Protein AF-A0A6P2CEF9-F1 (afdb_monomer_lite)

Sequence (74 aa):
MADSASDGPSERDELRRRVREKLLRQRDEDDRTGQSVDGTDQRMADVEIDLARLDEADEADPVIDELARKYWVP

Foldseek 3Di:
DDPPPPCDPPPLSVLLVQLLVLLVVVLVVVVVVVPPDDDDPVSNVVSVVLNVVSVPDDSPDCSSVVSCVVSVND

pLDDT: mean 81.88, std 16.46, range [42.62, 96.31]

Secondary structure (DSSP, 8-state):
-------PSPHHHHHHHHHHHHHHHHHHHHHHHT--SSS--HHHHHHHHHHHHHHH--TT-THHHHHHHHTT--

Organism: NCBI:txid38312

Structure (mmCIF, N/CA/C/O backbone):
data_AF-A0A6P2CEF9-F1
#
_entry.id   AF-A0A6P2CEF9-F1
#
loop_
_atom_site.group_PDB
_atom_site.id
_atom_site.type_symbol
_atom_site.label_atom_id
_atom_site.label_alt_id
_atom_site.label_comp_id
_atom_site.label_asym_id
_atom_site.label_entity_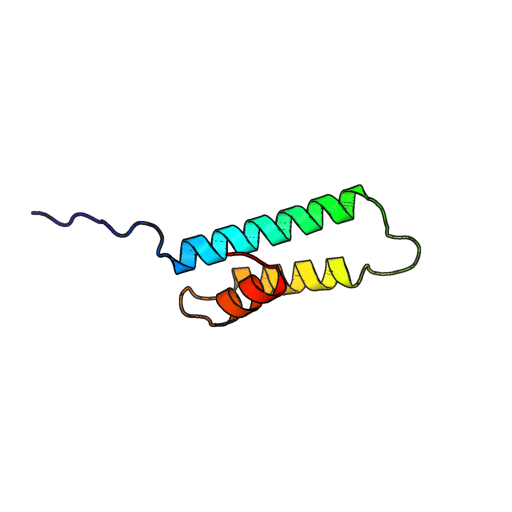id
_atom_site.label_seq_id
_atom_site.pdbx_PDB_ins_code
_atom_site.Cartn_x
_atom_site.Cartn_y
_atom_site.Cartn_z
_atom_site.occupancy
_atom_site.B_iso_or_equiv
_atom_site.auth_seq_id
_atom_site.auth_comp_id
_atom_site.auth_asym_id
_atom_site.auth_atom_id
_atom_site.pdbx_PDB_model_num
ATOM 1 N N . MET A 1 1 ? -24.483 26.237 19.405 1.00 42.62 1 MET A N 1
ATOM 2 C CA . MET A 1 1 ? -24.537 25.487 18.136 1.00 42.62 1 MET A CA 1
ATOM 3 C C . MET A 1 1 ? -23.308 24.608 18.114 1.00 42.62 1 MET A C 1
ATOM 5 O O . MET A 1 1 ? -22.221 25.109 17.870 1.00 42.62 1 MET A O 1
ATOM 9 N N . ALA A 1 2 ? -23.470 23.365 18.558 1.00 50.34 2 ALA A N 1
ATOM 10 C CA . ALA A 1 2 ? -22.424 22.359 18.526 1.00 50.34 2 ALA A CA 1
ATOM 11 C C . ALA A 1 2 ? -22.658 21.538 17.261 1.00 50.34 2 ALA A C 1
ATOM 13 O O . ALA A 1 2 ? -23.639 20.807 17.196 1.00 50.34 2 ALA A O 1
ATOM 14 N N . ASP A 1 3 ? -21.7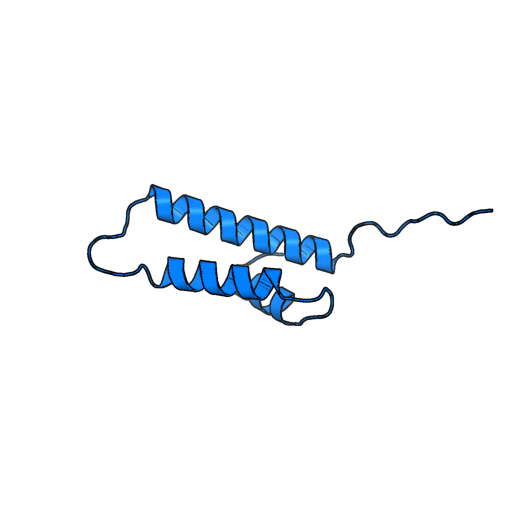95 21.722 16.273 1.00 44.47 3 ASP A N 1
ATOM 15 C CA . ASP A 1 3 ? -21.565 20.732 15.229 1.00 44.47 3 ASP A CA 1
ATOM 16 C C . ASP A 1 3 ? -20.052 20.520 15.226 1.00 44.47 3 ASP A C 1
ATOM 18 O O . ASP A 1 3 ? -19.275 21.193 14.549 1.00 44.47 3 ASP A O 1
ATOM 22 N N . SER A 1 4 ? -19.615 19.729 16.203 1.00 48.34 4 SER A N 1
ATOM 23 C CA . SER A 1 4 ? -18.252 19.238 16.249 1.00 48.34 4 SER A CA 1
ATOM 24 C C . SER A 1 4 ? -18.129 18.252 15.101 1.00 48.34 4 SER A C 1
ATOM 26 O O . SER A 1 4 ? -18.572 17.115 15.230 1.00 48.34 4 SER A O 1
ATOM 28 N N . ALA A 1 5 ? -17.528 18.698 14.000 1.00 58.09 5 ALA A N 1
ATOM 29 C CA . ALA A 1 5 ? -16.902 17.832 13.014 1.00 58.09 5 ALA A CA 1
ATOM 30 C C . ALA A 1 5 ? -15.828 16.995 13.729 1.00 58.09 5 ALA A C 1
ATOM 32 O O . ALA A 1 5 ? -14.652 17.345 13.775 1.00 58.09 5 ALA A O 1
ATOM 33 N N . SER A 1 6 ? -16.270 15.929 14.384 1.00 52.66 6 SER A N 1
ATOM 34 C CA . SER A 1 6 ? -15.437 14.835 14.856 1.00 52.66 6 SER A CA 1
ATOM 35 C C . SER A 1 6 ? -15.566 13.705 13.849 1.00 52.66 6 SER A C 1
ATOM 37 O O . SER A 1 6 ? -15.941 12.599 14.211 1.00 52.66 6 SER A O 1
ATOM 39 N N . ASP A 1 7 ? -15.287 14.004 12.588 1.00 58.03 7 ASP A N 1
ATOM 40 C CA . ASP A 1 7 ? -15.054 12.981 11.580 1.00 58.03 7 ASP A CA 1
ATOM 41 C C . ASP A 1 7 ? -13.575 13.116 11.217 1.00 58.03 7 ASP A C 1
ATOM 43 O O . ASP A 1 7 ? -13.174 13.841 10.307 1.00 58.03 7 ASP A O 1
ATOM 47 N N . GLY A 1 8 ? -12.726 12.555 12.085 1.00 61.19 8 GLY A N 1
ATOM 48 C CA . GLY A 1 8 ? -11.354 12.253 11.687 1.00 61.19 8 GLY A CA 1
ATOM 49 C C . GLY A 1 8 ? -11.388 11.291 10.496 1.00 61.19 8 GLY A C 1
ATOM 50 O O . GLY A 1 8 ? -12.428 10.673 10.277 1.00 61.19 8 GLY A O 1
ATOM 51 N N . PRO A 1 9 ? -10.292 11.161 9.726 1.00 68.38 9 PRO A N 1
ATOM 52 C CA . PRO A 1 9 ? -10.260 10.213 8.616 1.00 68.38 9 PRO A CA 1
ATOM 53 C C . PRO A 1 9 ? -10.748 8.853 9.113 1.00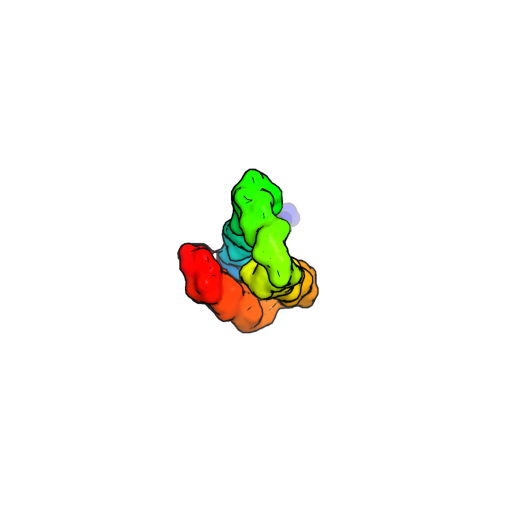 68.38 9 PRO A C 1
ATOM 55 O O . PRO A 1 9 ? -10.263 8.359 10.134 1.00 68.38 9 PRO A O 1
ATOM 58 N N . SER A 1 10 ? -11.738 8.291 8.429 1.00 81.25 10 SER A N 1
ATOM 59 C CA . SER A 1 10 ? -12.323 7.007 8.786 1.00 81.25 10 SER A CA 1
ATOM 60 C C . SER A 1 10 ? -11.233 5.939 8.866 1.00 81.25 10 SER A C 1
ATOM 62 O O . SER A 1 10 ? -10.218 6.023 8.171 1.00 81.25 10 SER A O 1
ATOM 64 N N . GLU A 1 11 ? -11.451 4.864 9.626 1.00 86.44 11 GLU A N 1
ATOM 65 C CA . GLU A 1 11 ? -10.507 3.729 9.682 1.00 86.44 11 GLU A CA 1
ATOM 66 C C . GLU A 1 11 ? -10.139 3.207 8.275 1.00 86.44 11 GLU A C 1
ATOM 68 O O . GLU A 1 11 ? -9.017 2.761 8.019 1.00 86.44 11 GLU A O 1
ATOM 73 N N . ARG A 1 12 ? -11.084 3.324 7.336 1.00 90.19 12 ARG A N 1
ATOM 74 C CA . ARG A 1 12 ? -10.936 2.985 5.917 1.00 90.19 12 ARG A CA 1
ATOM 75 C C . ARG A 1 12 ? -10.025 3.955 5.165 1.00 90.19 12 ARG A C 1
ATOM 77 O O . ARG A 1 12 ? -9.168 3.499 4.409 1.00 90.19 12 ARG A O 1
ATOM 84 N N . ASP A 1 13 ? -10.138 5.258 5.408 1.00 89.81 13 ASP A N 1
ATOM 85 C CA . ASP A 1 13 ? -9.224 6.259 4.849 1.00 89.81 13 ASP A CA 1
ATOM 86 C C . ASP A 1 13 ? -7.805 6.091 5.393 1.00 89.81 13 ASP A C 1
ATOM 88 O O . ASP A 1 13 ? -6.823 6.205 4.653 1.00 89.81 13 ASP A O 1
ATOM 92 N N . GLU A 1 14 ? -7.670 5.750 6.675 1.00 92.25 14 GLU A N 1
ATOM 93 C CA . GLU A 1 14 ? -6.371 5.441 7.270 1.00 92.25 14 GLU A CA 1
ATOM 94 C C . GLU A 1 14 ? -5.755 4.170 6.673 1.00 92.25 14 GLU A C 1
ATOM 96 O O . GLU A 1 14 ? -4.552 4.134 6.393 1.00 92.25 14 GLU A O 1
ATOM 101 N N . LEU A 1 15 ? -6.559 3.128 6.438 1.00 94.12 15 LEU A N 1
ATOM 102 C CA . LEU A 1 15 ? -6.119 1.916 5.746 1.00 94.12 15 LEU A CA 1
ATOM 103 C C . LEU A 1 15 ? -5.678 2.232 4.313 1.00 94.12 15 LEU A C 1
ATOM 105 O O . LEU A 1 15 ? -4.546 1.919 3.942 1.00 94.12 15 LEU A O 1
ATOM 109 N N . ARG A 1 16 ? -6.510 2.937 3.539 1.00 93.31 16 ARG A N 1
ATOM 110 C CA . ARG A 1 16 ? -6.186 3.390 2.178 1.00 93.31 16 ARG A CA 1
ATOM 111 C C . ARG A 1 16 ? -4.877 4.172 2.151 1.00 93.31 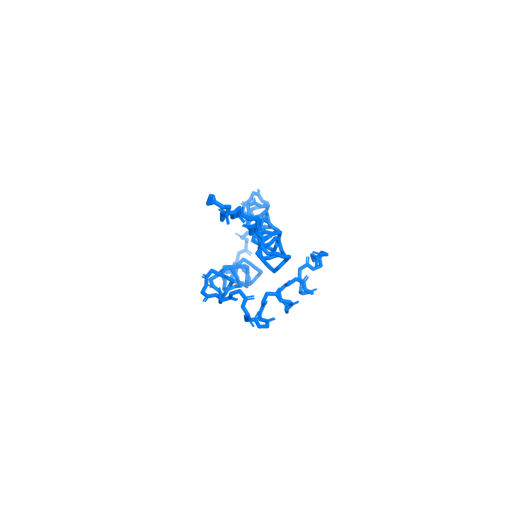16 ARG A C 1
ATOM 113 O O . ARG A 1 16 ? -4.017 3.905 1.312 1.00 93.31 16 ARG A O 1
ATOM 120 N N . ARG A 1 17 ? -4.678 5.094 3.097 1.00 94.81 17 ARG A N 1
ATOM 121 C CA . ARG A 1 17 ? -3.439 5.875 3.209 1.00 94.81 17 ARG A CA 1
ATOM 122 C C . ARG A 1 17 ? -2.223 4.983 3.442 1.00 94.81 17 ARG A C 1
ATOM 124 O O . ARG A 1 17 ? -1.208 5.164 2.771 1.00 94.81 17 ARG A O 1
ATOM 131 N N . ARG A 1 18 ? -2.319 4.019 4.363 1.00 95.50 18 ARG A N 1
ATOM 132 C CA . ARG A 1 18 ? -1.232 3.070 4.662 1.00 95.50 18 ARG A CA 1
ATOM 133 C C . ARG A 1 18 ? -0.902 2.185 3.456 1.00 95.50 18 ARG A C 1
ATOM 135 O O . ARG A 1 18 ? 0.276 1.979 3.164 1.00 95.50 18 ARG A O 1
ATOM 142 N N . VAL A 1 19 ? -1.915 1.721 2.720 1.00 95.81 19 VAL A N 1
ATOM 143 C CA . VAL A 1 19 ? -1.730 0.956 1.473 1.00 95.81 19 VAL A CA 1
ATOM 144 C C . VAL A 1 19 ? -1.025 1.800 0.415 1.00 95.81 19 VAL A C 1
ATOM 146 O O . VAL A 1 19 ? -0.035 1.355 -0.167 1.00 95.81 19 VAL A O 1
ATOM 149 N N . ARG A 1 20 ? -1.465 3.046 0.218 1.00 95.38 20 ARG A N 1
ATOM 150 C CA . ARG A 1 20 ? -0.857 3.977 -0.741 1.00 95.38 20 ARG A CA 1
ATOM 151 C C . ARG A 1 20 ? 0.610 4.249 -0.423 1.00 95.38 20 ARG A C 1
ATOM 153 O O . ARG A 1 20 ? 1.456 4.177 -1.308 1.00 95.38 20 ARG A O 1
ATOM 160 N N . GLU A 1 21 ? 0.926 4.513 0.844 1.00 95.56 21 GLU A N 1
ATOM 161 C CA . GLU A 1 21 ? 2.305 4.729 1.298 1.00 95.56 21 GLU A CA 1
ATOM 162 C C . GLU A 1 21 ? 3.188 3.502 1.024 1.00 95.56 21 GLU A C 1
ATOM 164 O O . GLU A 1 21 ? 4.311 3.634 0.536 1.00 95.56 21 GLU A O 1
ATOM 169 N N . LYS A 1 22 ? 2.668 2.296 1.278 1.00 94.50 22 LYS A N 1
ATOM 170 C CA . LYS A 1 22 ? 3.380 1.036 1.031 1.00 94.50 22 LYS A CA 1
ATOM 171 C C . LYS A 1 22 ? 3.660 0.793 -0.455 1.00 94.50 22 LYS A C 1
ATOM 173 O O . LYS A 1 22 ? 4.742 0.306 -0.790 1.00 94.50 22 LYS A O 1
ATOM 178 N N . LEU A 1 23 ? 2.703 1.099 -1.325 1.00 92.81 23 LEU A N 1
ATOM 179 C CA . LEU A 1 23 ? 2.848 0.979 -2.777 1.00 92.81 23 LEU A CA 1
ATOM 180 C C . LEU A 1 23 ? 3.876 1.974 -3.328 1.00 92.81 23 LEU A C 1
ATOM 182 O O . LEU A 1 23 ? 4.791 1.575 -4.042 1.00 92.81 23 LEU A O 1
ATOM 186 N N . LEU A 1 24 ? 3.782 3.246 -2.924 1.00 92.88 24 LEU A N 1
ATOM 187 C CA . LEU A 1 24 ? 4.742 4.283 -3.319 1.00 92.88 24 LEU A CA 1
ATOM 188 C C . LEU A 1 24 ? 6.164 3.946 -2.862 1.00 92.88 24 LEU A C 1
ATOM 190 O O . LEU A 1 24 ? 7.108 4.111 -3.628 1.00 92.88 24 LEU A O 1
ATOM 194 N N . ARG A 1 25 ? 6.317 3.415 -1.641 1.00 90.06 25 ARG A N 1
ATOM 195 C CA . ARG A 1 25 ? 7.623 2.976 -1.139 1.00 90.06 25 ARG A CA 1
ATOM 196 C C . ARG A 1 25 ? 8.227 1.878 -2.012 1.00 90.06 25 ARG A C 1
ATOM 198 O O . ARG A 1 25 ? 9.382 2.006 -2.389 1.00 90.06 25 ARG A O 1
ATOM 205 N N . GLN A 1 26 ? 7.448 0.846 -2.349 1.00 88.19 26 GLN A N 1
ATOM 206 C CA . GLN A 1 26 ? 7.919 -0.253 -3.199 1.00 88.19 26 GLN A CA 1
ATOM 207 C C . GLN A 1 26 ? 8.327 0.240 -4.582 1.00 88.19 26 GLN A C 1
ATOM 209 O O . GLN A 1 26 ? 9.405 -0.108 -5.043 1.00 88.19 26 GLN A O 1
ATOM 214 N N . ARG A 1 27 ? 7.522 1.116 -5.192 1.00 86.25 27 ARG A N 1
ATOM 215 C CA . ARG A 1 27 ? 7.868 1.746 -6.469 1.00 86.25 27 ARG A CA 1
ATOM 216 C C . ARG A 1 27 ? 9.213 2.471 -6.396 1.00 86.25 27 ARG A C 1
ATOM 218 O O . ARG A 1 27 ? 10.061 2.282 -7.258 1.00 86.25 27 ARG A O 1
ATOM 225 N N . ASP A 1 28 ? 9.416 3.290 -5.365 1.00 84.88 28 ASP A N 1
ATOM 226 C CA . ASP A 1 28 ? 10.653 4.062 -5.210 1.00 84.88 28 ASP A CA 1
ATOM 227 C C . ASP A 1 28 ? 11.860 3.167 -4.831 1.00 84.88 28 ASP A C 1
ATOM 229 O O . ASP A 1 28 ? 13.006 3.504 -5.134 1.00 84.88 28 ASP A O 1
ATOM 233 N N . GLU A 1 29 ? 11.637 2.037 -4.150 1.00 81.00 29 GLU A N 1
ATOM 234 C CA . GLU A 1 29 ? 12.659 1.025 -3.829 1.00 81.00 29 GLU A CA 1
ATOM 235 C C . GLU A 1 29 ? 13.083 0.223 -5.073 1.00 81.00 29 GLU A C 1
ATOM 237 O O . GLU A 1 29 ? 14.281 0.018 -5.303 1.00 81.00 29 GLU A O 1
ATOM 242 N N . ASP A 1 30 ? 12.120 -0.177 -5.898 1.00 71.81 30 ASP A N 1
ATOM 243 C CA . ASP A 1 30 ? 12.338 -0.924 -7.138 1.00 71.81 30 ASP A CA 1
ATOM 244 C C . ASP A 1 30 ? 12.978 -0.029 -8.223 1.00 71.81 30 ASP A C 1
ATOM 246 O O . ASP A 1 30 ? 13.905 -0.461 -8.912 1.00 71.81 30 ASP A O 1
ATOM 250 N N . ASP A 1 31 ? 12.615 1.260 -8.289 1.00 66.31 31 ASP A N 1
ATOM 251 C CA . ASP A 1 31 ? 13.273 2.256 -9.157 1.00 66.31 31 ASP A CA 1
ATOM 252 C C . ASP A 1 31 ? 14.760 2.445 -8.790 1.00 66.31 31 ASP A C 1
ATOM 254 O O . ASP A 1 31 ? 15.639 2.490 -9.655 1.00 66.31 31 ASP A O 1
ATOM 258 N N . ARG A 1 32 ? 15.084 2.457 -7.488 1.00 65.00 32 ARG A N 1
ATOM 259 C CA . ARG A 1 32 ? 16.470 2.606 -6.998 1.00 65.00 32 ARG A CA 1
ATOM 260 C C . ARG A 1 32 ? 17.342 1.382 -7.210 1.00 65.00 32 ARG A C 1
ATOM 262 O O . ARG A 1 32 ? 18.560 1.527 -7.327 1.00 65.00 32 ARG A O 1
ATOM 269 N N . THR A 1 33 ? 16.762 0.187 -7.179 1.00 61.03 33 THR A N 1
ATOM 270 C CA . THR A 1 33 ? 17.533 -1.052 -7.348 1.00 61.03 33 THR A CA 1
ATOM 271 C C . THR A 1 33 ? 17.865 -1.337 -8.808 1.00 61.03 33 THR A C 1
ATOM 273 O O . THR A 1 33 ? 18.695 -2.210 -9.067 1.00 61.03 33 THR A O 1
ATOM 276 N N . GLY A 1 34 ? 17.310 -0.563 -9.753 1.00 56.50 34 GLY A N 1
ATOM 277 C CA . GLY A 1 34 ? 17.710 -0.586 -11.159 1.00 56.50 34 GLY A CA 1
ATOM 278 C C . GLY A 1 34 ? 17.595 -1.972 -11.789 1.00 56.50 34 GLY A C 1
ATOM 279 O O . GLY A 1 34 ? 18.326 -2.271 -12.732 1.00 56.50 34 GLY A O 1
ATOM 280 N N . GLN A 1 35 ? 16.710 -2.830 -11.267 1.00 55.53 35 GLN A N 1
ATOM 281 C CA . GLN A 1 35 ? 16.542 -4.213 -11.720 1.00 55.53 35 GLN A CA 1
ATOM 282 C C . GLN A 1 35 ? 15.881 -4.326 -13.101 1.00 55.53 35 GLN A C 1
ATOM 284 O O . GLN A 1 35 ? 15.467 -5.410 -13.480 1.00 55.53 35 GLN A O 1
ATOM 289 N N . SER A 1 36 ? 15.865 -3.278 -13.926 1.00 54.88 36 SER A N 1
ATOM 290 C CA . SER A 1 36 ? 15.425 -3.412 -15.313 1.00 54.88 36 SER A CA 1
ATOM 291 C C . SER A 1 36 ? 16.600 -3.818 -16.204 1.00 54.88 36 SER A C 1
ATOM 293 O O . SER A 1 36 ? 17.175 -3.025 -16.950 1.00 54.88 36 SER A O 1
ATOM 295 N N . VAL A 1 37 ? 16.980 -5.092 -16.102 1.00 53.31 37 VAL A N 1
ATOM 296 C CA . VAL A 1 37 ? 17.722 -5.790 -17.153 1.00 53.31 37 VAL A CA 1
ATOM 297 C C . VAL A 1 37 ? 16.718 -6.676 -17.894 1.00 53.31 37 VAL A C 1
ATOM 299 O O . VAL A 1 37 ? 16.346 -7.743 -17.424 1.00 53.31 37 VAL A O 1
ATOM 302 N N . ASP A 1 38 ? 16.263 -6.209 -19.058 1.00 53.34 38 ASP A N 1
ATOM 303 C CA . ASP A 1 38 ? 15.540 -7.001 -20.073 1.00 53.34 38 ASP A CA 1
ATOM 304 C C . ASP A 1 38 ? 14.014 -7.229 -19.938 1.00 53.34 38 ASP A C 1
ATOM 306 O O . ASP A 1 38 ? 13.458 -8.138 -20.556 1.00 53.34 38 ASP A O 1
ATOM 310 N N . GLY A 1 39 ? 13.272 -6.378 -19.227 1.00 54.22 39 GLY A N 1
ATOM 311 C CA . GLY A 1 39 ? 11.808 -6.439 -19.294 1.00 54.22 39 GLY A CA 1
ATOM 312 C C . GLY A 1 39 ? 11.114 -5.347 -18.502 1.00 54.22 39 GLY A C 1
ATOM 313 O O . GLY A 1 39 ? 11.648 -4.867 -17.505 1.00 54.22 39 GLY A O 1
ATOM 314 N N . THR A 1 40 ? 9.914 -4.956 -18.940 1.00 57.53 40 THR A N 1
ATOM 315 C CA . THR A 1 40 ? 8.963 -4.244 -18.079 1.00 57.53 40 THR A CA 1
ATOM 316 C C . THR A 1 40 ? 8.856 -5.040 -16.787 1.00 57.53 40 THR A C 1
ATOM 318 O O . THR A 1 40 ? 8.366 -6.168 -16.814 1.00 57.53 40 THR A O 1
ATOM 321 N N . ASP A 1 41 ? 9.372 -4.496 -15.685 1.00 71.19 41 ASP A N 1
ATOM 322 C CA . ASP A 1 41 ? 9.312 -5.167 -14.394 1.00 71.19 41 ASP A CA 1
ATOM 323 C C . ASP A 1 41 ? 7.836 -5.381 -14.064 1.00 71.19 41 ASP A C 1
ATOM 325 O O . ASP A 1 41 ? 7.115 -4.437 -13.741 1.00 71.19 41 ASP A O 1
ATOM 329 N N . GLN A 1 42 ? 7.357 -6.621 -14.203 1.00 79.50 42 GLN A N 1
ATOM 330 C CA . GLN A 1 42 ? 5.944 -6.954 -14.007 1.00 79.50 42 GLN A CA 1
ATOM 331 C C . GLN A 1 42 ? 5.470 -6.489 -12.625 1.00 79.50 42 GLN A C 1
ATOM 333 O O . GLN A 1 42 ? 4.334 -6.061 -12.476 1.00 79.50 42 GLN A O 1
ATOM 338 N N . ARG A 1 43 ? 6.370 -6.491 -11.634 1.00 78.88 43 ARG A N 1
ATOM 339 C CA . ARG A 1 43 ? 6.101 -5.973 -10.289 1.00 78.88 43 ARG A CA 1
ATOM 340 C C . ARG A 1 43 ? 5.842 -4.468 -10.272 1.00 78.88 43 ARG A C 1
ATOM 342 O O . ARG A 1 43 ? 4.900 -4.042 -9.618 1.00 78.88 43 ARG A O 1
ATOM 349 N N . MET A 1 44 ? 6.619 -3.684 -11.018 1.00 82.62 44 MET A N 1
ATOM 350 C CA . MET A 1 44 ? 6.402 -2.240 -11.151 1.00 82.62 44 MET A CA 1
ATOM 351 C C . MET A 1 44 ? 5.075 -1.949 -11.852 1.00 82.62 44 MET A C 1
ATOM 353 O O . MET A 1 44 ? 4.308 -1.108 -11.393 1.00 82.62 44 MET A O 1
ATOM 357 N N . ALA A 1 45 ? 4.768 -2.689 -12.921 1.00 86.12 45 ALA A N 1
ATOM 358 C CA . ALA A 1 45 ? 3.480 -2.575 -13.601 1.00 86.12 45 ALA A CA 1
ATOM 359 C C . ALA A 1 45 ? 2.305 -2.923 -12.668 1.00 86.12 45 ALA A C 1
ATOM 361 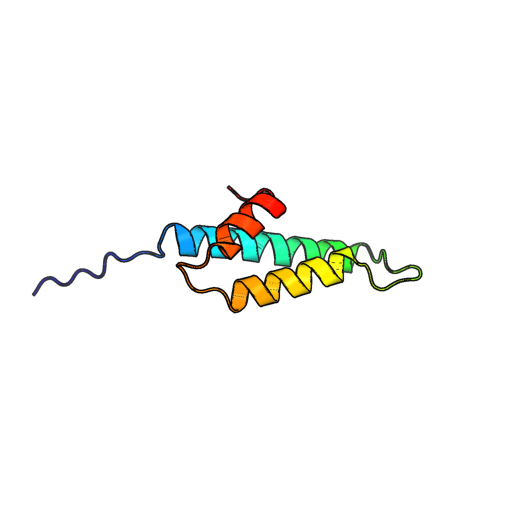O O . ALA A 1 45 ? 1.310 -2.202 -12.645 1.00 86.12 45 ALA A O 1
ATOM 362 N N . ASP A 1 46 ? 2.435 -3.978 -11.860 1.00 89.50 46 ASP A N 1
ATOM 363 C CA . ASP A 1 46 ? 1.414 -4.378 -10.888 1.00 89.50 46 ASP A CA 1
ATOM 364 C C . ASP A 1 46 ? 1.213 -3.310 -9.796 1.00 89.50 46 ASP A C 1
ATOM 366 O O . ASP A 1 46 ? 0.073 -3.014 -9.438 1.00 89.50 46 ASP A O 1
ATOM 370 N N . VAL A 1 47 ? 2.297 -2.701 -9.298 1.00 91.06 47 VAL A N 1
ATOM 371 C CA . VAL A 1 47 ? 2.248 -1.620 -8.297 1.00 91.06 47 VAL A CA 1
ATOM 372 C C . VAL A 1 47 ? 1.557 -0.374 -8.854 1.00 91.06 47 VAL A C 1
ATOM 374 O O . VAL A 1 47 ? 0.714 0.203 -8.169 1.00 91.06 47 VAL A O 1
ATOM 377 N N . GLU A 1 48 ? 1.859 0.025 -10.091 1.00 91.12 48 GLU A N 1
ATOM 378 C CA . GLU A 1 48 ? 1.214 1.170 -10.751 1.00 91.12 48 GLU A CA 1
ATOM 379 C C . GLU A 1 48 ? -0.281 0.922 -11.008 1.00 91.12 48 GLU A C 1
ATOM 381 O O . GLU A 1 48 ? -1.112 1.792 -10.743 1.00 91.12 48 GLU A O 1
ATOM 386 N N . ILE A 1 49 ? -0.649 -0.284 -11.461 1.00 93.94 49 ILE A N 1
ATOM 387 C CA . ILE A 1 49 ? -2.056 -0.673 -11.654 1.00 93.94 49 ILE A CA 1
ATOM 388 C C . ILE A 1 49 ? -2.807 -0.642 -10.321 1.00 93.94 49 ILE A C 1
ATOM 390 O O . ILE A 1 49 ? -3.916 -0.114 -10.245 1.00 93.94 49 ILE A O 1
ATOM 394 N N . ASP A 1 50 ? -2.219 -1.190 -9.263 1.00 95.62 50 ASP A N 1
ATOM 395 C CA . ASP A 1 50 ? -2.849 -1.215 -7.946 1.00 95.62 50 ASP A CA 1
ATOM 396 C C . ASP A 1 50 ? -2.957 0.184 -7.326 1.00 95.62 50 ASP A C 1
ATOM 398 O O . ASP A 1 50 ? -3.962 0.477 -6.680 1.00 95.62 50 ASP A O 1
ATOM 402 N N . LEU A 1 51 ? -1.975 1.065 -7.553 1.00 95.00 51 LEU A N 1
ATOM 403 C CA . LEU A 1 51 ? -2.050 2.477 -7.166 1.00 95.00 51 LEU A CA 1
ATOM 404 C C . LEU A 1 51 ? -3.206 3.186 -7.869 1.00 95.00 51 LEU A C 1
ATOM 406 O O . LEU A 1 51 ? -3.977 3.873 -7.205 1.00 95.00 51 LEU A O 1
ATOM 410 N N . ALA A 1 52 ? -3.361 2.987 -9.181 1.00 95.12 52 ALA A N 1
ATOM 411 C CA . ALA A 1 52 ? -4.474 3.560 -9.933 1.00 95.12 52 ALA A CA 1
ATOM 412 C C . ALA A 1 52 ? -5.827 3.050 -9.410 1.00 95.12 52 ALA A C 1
ATOM 414 O O . ALA A 1 52 ? -6.721 3.848 -9.135 1.00 95.12 52 ALA A O 1
ATOM 415 N N . ARG A 1 53 ? -5.953 1.737 -9.168 1.00 96.31 53 ARG A N 1
ATOM 416 C CA . ARG A 1 53 ? -7.169 1.147 -8.579 1.00 96.31 53 ARG A CA 1
ATOM 417 C C . ARG A 1 53 ? -7.461 1.702 -7.186 1.00 96.31 53 ARG A C 1
ATOM 419 O O . ARG A 1 53 ? -8.618 1.941 -6.868 1.00 96.31 53 ARG A O 1
ATOM 426 N N . LEU A 1 54 ? -6.434 1.922 -6.366 1.00 94.94 54 LEU A N 1
ATOM 427 C CA . LEU A 1 54 ? -6.583 2.507 -5.034 1.00 94.94 54 LEU A CA 1
ATOM 428 C C . LEU A 1 54 ? -6.956 3.994 -5.083 1.00 94.94 54 LEU A C 1
ATOM 430 O O . LEU A 1 54 ? -7.684 4.460 -4.211 1.00 94.94 54 LEU A O 1
ATOM 434 N N . ASP A 1 55 ? -6.454 4.755 -6.056 1.00 93.38 55 ASP A N 1
ATOM 435 C CA . ASP A 1 55 ? -6.769 6.178 -6.227 1.00 93.38 55 ASP A CA 1
ATOM 436 C C . ASP A 1 55 ? -8.197 6.377 -6.794 1.00 93.38 55 ASP A C 1
ATOM 438 O O . ASP A 1 55 ? -8.870 7.334 -6.411 1.00 93.38 55 ASP A O 1
ATOM 442 N N . GLU A 1 56 ? -8.706 5.436 -7.595 1.00 94.69 56 GLU A N 1
ATOM 443 C CA . GLU A 1 56 ? -10.098 5.416 -8.085 1.00 94.69 56 GLU A CA 1
ATOM 444 C C . GLU A 1 56 ? -11.111 4.856 -7.069 1.00 94.69 56 GLU A C 1
ATOM 446 O O . GLU A 1 56 ? -12.306 5.113 -7.192 1.00 94.69 56 GLU A O 1
ATOM 451 N N . ALA A 1 57 ? -10.647 4.109 -6.065 1.00 93.19 57 ALA A N 1
ATOM 452 C CA . ALA A 1 57 ? -11.497 3.481 -5.060 1.00 93.19 57 ALA A CA 1
ATOM 453 C C . ALA A 1 57 ? -12.230 4.499 -4.175 1.00 93.19 57 ALA A C 1
ATOM 455 O O . ALA A 1 57 ? -11.623 5.422 -3.615 1.00 93.19 57 ALA A O 1
ATOM 456 N N . ASP A 1 58 ? -13.520 4.258 -3.957 1.00 92.56 58 ASP A N 1
ATOM 457 C CA . ASP A 1 58 ? -14.286 4.923 -2.909 1.00 92.56 58 ASP A CA 1
ATOM 458 C C . ASP A 1 58 ? -13.956 4.346 -1.526 1.00 92.56 58 ASP A C 1
ATOM 460 O O . ASP A 1 58 ? -13.503 3.209 -1.374 1.00 92.56 58 ASP A O 1
ATOM 464 N N . GLU A 1 59 ? -14.268 5.108 -0.479 1.00 87.00 59 GLU A N 1
ATOM 465 C CA . GLU A 1 59 ? -14.071 4.694 0.914 1.00 87.00 59 GLU A CA 1
ATOM 466 C C . GLU A 1 59 ? -14.841 3.415 1.276 1.00 87.00 59 GLU A C 1
ATOM 468 O O . GLU A 1 59 ? -14.494 2.767 2.251 1.00 87.00 59 GLU A O 1
ATOM 473 N N . ALA A 1 60 ? -15.854 3.000 0.505 1.00 89.00 60 ALA A N 1
ATOM 474 C CA . ALA A 1 60 ? -16.636 1.765 0.687 1.00 89.00 60 ALA A CA 1
ATOM 475 C C . ALA A 1 60 ? -16.232 0.620 -0.275 1.00 89.00 60 ALA A C 1
ATOM 477 O O . ALA A 1 60 ? -16.783 -0.478 -0.199 1.00 89.00 60 ALA A O 1
ATOM 478 N N . ASP A 1 61 ? -15.214 0.830 -1.117 1.00 94.56 61 ASP A N 1
ATOM 479 C CA . ASP A 1 61 ? -14.738 -0.166 -2.075 1.00 94.56 61 ASP A CA 1
ATOM 480 C C . ASP A 1 61 ? -13.963 -1.330 -1.405 1.00 94.56 61 ASP A C 1
ATOM 482 O O . ASP A 1 61 ? -13.043 -1.091 -0.608 1.00 94.56 61 ASP A O 1
ATOM 486 N N . PRO A 1 62 ? -14.297 -2.603 -1.689 1.00 94.88 62 PRO A N 1
ATOM 487 C CA . PRO A 1 62 ? -13.557 -3.756 -1.170 1.00 94.88 62 PRO A CA 1
ATOM 488 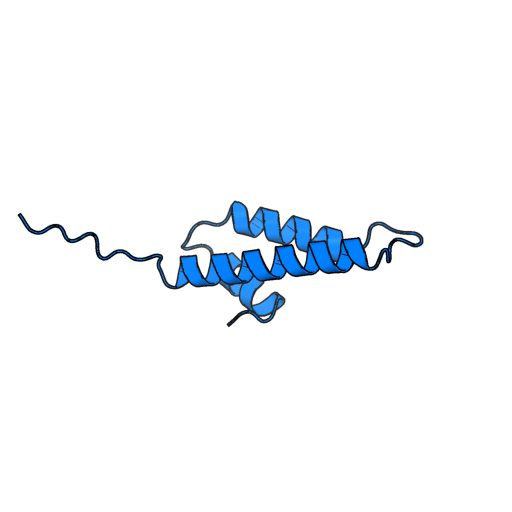C C . PRO A 1 62 ? -12.094 -3.819 -1.638 1.00 94.88 62 PRO A C 1
ATOM 490 O O . PRO A 1 62 ? -11.284 -4.485 -0.991 1.00 94.88 62 PRO A O 1
ATOM 493 N N . VAL A 1 63 ? -11.720 -3.114 -2.711 1.00 95.75 63 VAL A N 1
ATOM 494 C CA . VAL A 1 63 ? -10.349 -3.105 -3.239 1.00 95.75 63 VAL A CA 1
ATOM 495 C C . VAL A 1 63 ? -9.333 -2.605 -2.209 1.00 95.75 63 VAL A C 1
ATOM 497 O O . VAL A 1 63 ? -8.196 -3.069 -2.207 1.00 95.75 63 VAL A O 1
ATOM 500 N N . ILE A 1 64 ? -9.733 -1.725 -1.281 1.00 94.94 64 ILE A N 1
ATOM 501 C CA . ILE A 1 64 ? -8.859 -1.245 -0.198 1.00 94.94 64 ILE A CA 1
ATOM 502 C C . ILE A 1 64 ? -8.412 -2.424 0.683 1.00 94.94 64 ILE A C 1
ATOM 504 O O . ILE A 1 64 ? -7.224 -2.558 0.975 1.00 94.94 64 ILE A O 1
ATOM 508 N N . ASP A 1 65 ? -9.336 -3.319 1.047 1.00 94.94 65 ASP A N 1
ATOM 509 C CA . ASP A 1 65 ? -9.048 -4.502 1.869 1.00 94.94 65 ASP A CA 1
ATOM 510 C C . ASP A 1 65 ? -8.279 -5.576 1.087 1.00 94.94 65 ASP A C 1
ATOM 512 O O . ASP A 1 65 ? -7.402 -6.257 1.629 1.00 94.94 65 ASP A O 1
ATOM 516 N N . GLU A 1 66 ? -8.590 -5.734 -0.203 1.00 95.94 66 GLU A N 1
ATOM 517 C CA . GLU A 1 66 ? -7.865 -6.644 -1.095 1.00 95.94 66 GLU A CA 1
ATOM 518 C C . GLU A 1 66 ? -6.398 -6.232 -1.235 1.00 95.94 66 GLU A C 1
ATOM 520 O O . GLU A 1 66 ? -5.501 -7.067 -1.076 1.00 95.94 66 GLU A O 1
ATOM 525 N N . LEU A 1 67 ? -6.147 -4.943 -1.477 1.00 96.19 67 LEU A N 1
ATOM 526 C CA . LEU A 1 67 ? -4.804 -4.389 -1.600 1.00 96.19 67 LEU A CA 1
ATOM 527 C C . LEU A 1 67 ? -4.074 -4.393 -0.256 1.00 96.19 67 LEU A C 1
ATOM 529 O O . LEU A 1 67 ? -2.900 -4.762 -0.211 1.00 96.19 67 LEU A O 1
ATOM 533 N N . ALA A 1 68 ? -4.759 -4.093 0.850 1.00 95.75 68 ALA A N 1
ATOM 534 C CA . ALA A 1 68 ? -4.177 -4.225 2.182 1.00 95.75 68 ALA A CA 1
ATOM 535 C C . ALA A 1 68 ? -3.677 -5.651 2.442 1.00 95.75 68 ALA A C 1
ATOM 537 O O . ALA A 1 68 ? -2.533 -5.847 2.854 1.00 95.75 68 ALA A O 1
ATOM 538 N N . ARG A 1 69 ? -4.475 -6.669 2.101 1.00 96.00 69 ARG A N 1
ATOM 539 C CA . ARG A 1 69 ? -4.062 -8.072 2.229 1.00 96.00 69 ARG A CA 1
ATOM 540 C C . ARG A 1 69 ? -2.929 -8.436 1.270 1.00 96.00 69 ARG A C 1
ATOM 542 O O . ARG A 1 69 ? -1.981 -9.095 1.692 1.00 96.00 69 ARG A O 1
ATOM 549 N N . LYS A 1 70 ? -3.009 -8.012 0.003 1.00 94.69 70 LYS A N 1
ATOM 550 C CA . LYS A 1 70 ? -1.986 -8.276 -1.026 1.00 94.69 70 LYS A CA 1
ATOM 551 C C . LYS A 1 70 ? -0.617 -7.733 -0.609 1.00 94.69 70 LYS A C 1
ATOM 553 O O . LYS A 1 70 ? 0.390 -8.416 -0.784 1.00 94.69 70 LYS A O 1
ATOM 558 N N . TYR A 1 71 ? -0.592 -6.538 -0.020 1.00 93.19 71 TYR A N 1
ATOM 559 C CA . TYR A 1 71 ? 0.630 -5.835 0.377 1.00 93.19 71 TYR A CA 1
ATOM 560 C C . TYR A 1 71 ? 0.981 -5.950 1.862 1.00 93.19 71 TYR A C 1
ATOM 562 O O . TYR A 1 71 ? 1.941 -5.316 2.308 1.00 93.19 71 TYR A O 1
ATOM 570 N N . TRP A 1 72 ? 0.255 -6.791 2.605 1.00 93.38 72 TRP A N 1
ATOM 571 C CA . TRP A 1 72 ? 0.474 -7.053 4.030 1.00 93.38 72 TRP A CA 1
ATOM 572 C C . TRP A 1 72 ? 0.446 -5.780 4.888 1.00 93.38 72 TRP A C 1
ATOM 574 O O . TRP A 1 72 ? 1.304 -5.564 5.746 1.00 93.38 72 TRP A O 1
ATOM 584 N N . VAL A 1 73 ? -0.543 -4.924 4.632 1.00 92.56 73 VAL A N 1
ATOM 585 C CA . VAL A 1 73 ? -0.810 -3.695 5.381 1.00 92.56 73 VAL A CA 1
ATOM 586 C C . VAL A 1 73 ? -1.870 -3.991 6.452 1.00 92.56 73 VAL A C 1
ATOM 588 O O . VAL A 1 73 ? -2.922 -4.532 6.106 1.00 92.56 73 VAL A O 1
ATOM 591 N N . PRO A 1 74 ? -1.587 -3.707 7.738 1.00 87.06 74 PRO A N 1
ATOM 592 C CA . PRO A 1 74 ? -2.547 -3.866 8.832 1.00 87.06 74 PRO A CA 1
ATOM 593 C C . PRO A 1 74 ? -3.569 -2.724 8.859 1.00 87.06 74 PRO A C 1
ATOM 595 O O . PRO A 1 74 ? -3.441 -1.785 8.050 1.00 87.06 74 PRO A O 1
#

Radius of gyration: 15.71 Å; chains: 1; bounding box: 42×34×39 Å